Protein AF-X7E3X2-F1 (afdb_monomer_lite)

Foldseek 3Di:
DAKEKEWEDDPVQATPFIWIDGVPDPDTHGDPDLPVVLVRLVRYDYDSHDSVNVNVVSVVVVVVVVDPPD

Organism: NCBI:txid1449350

pLDDT: mean 77.0, std 11.64, range [42.03, 90.38]

Sequence (70 aa):
MGPELIAETDDTGRVLWVWIMEPGARRPRPVQDFAAARQVLTRANCHGASVAYLEQWFAERGEVEAAPHH

Secondary structure (DSSP, 8-state):
---EEEEEE-TTS-EEEEEEE-TT-SS-EE---HHHHHTTGGGEEEES--HHHHHHHHHHHHHHHHS---

Radius of gyration: 12.24 Å; chains: 1; bounding box: 30×23×37 Å

Structure (mmCIF, N/CA/C/O backbone):
data_AF-X7E3X2-F1
#
_entry.id   AF-X7E3X2-F1
#
loop_
_atom_site.group_PDB
_atom_site.id
_atom_site.type_symbol
_atom_site.label_atom_id
_atom_site.label_alt_id
_atom_site.label_comp_id
_atom_site.label_asym_id
_atom_site.label_entity_id
_atom_site.label_seq_id
_atom_site.pdbx_PDB_ins_code
_atom_site.Cartn_x
_atom_site.Cartn_y
_atom_site.Cartn_z
_atom_site.occupancy
_atom_site.B_iso_or_equiv
_atom_site.auth_seq_id
_atom_site.auth_comp_id
_atom_site.auth_asym_id
_atom_site.auth_atom_id
_atom_site.pdbx_PDB_model_num
ATOM 1 N N . MET A 1 1 ? 4.435 4.769 -18.199 1.00 68.19 1 MET A N 1
ATOM 2 C CA . MET A 1 1 ? 3.671 4.646 -16.939 1.00 68.19 1 MET A CA 1
ATOM 3 C C . MET A 1 1 ? 4.542 3.885 -15.955 1.00 68.19 1 MET A C 1
ATOM 5 O O . MET A 1 1 ? 5.215 2.967 -16.403 1.00 68.19 1 MET A O 1
ATOM 9 N N . GLY A 1 2 ? 4.646 4.327 -14.700 1.00 79.88 2 GLY A N 1
ATOM 10 C CA . GLY A 1 2 ? 5.410 3.602 -13.671 1.00 79.88 2 GLY A CA 1
ATOM 11 C C . GLY A 1 2 ? 4.520 2.640 -12.876 1.00 79.88 2 GLY A C 1
ATOM 12 O O . GLY A 1 2 ? 3.355 2.503 -13.244 1.00 79.88 2 GLY A O 1
ATOM 13 N N . PRO A 1 3 ? 5.048 1.996 -11.822 1.00 84.12 3 PRO A N 1
ATOM 14 C CA . PRO A 1 3 ? 4.273 1.063 -11.012 1.00 84.12 3 PRO A CA 1
ATOM 15 C C . PRO A 1 3 ? 3.093 1.763 -10.334 1.00 84.12 3 PRO A C 1
ATOM 17 O O . PRO A 1 3 ? 3.196 2.943 -9.979 1.00 84.12 3 PRO A O 1
ATOM 20 N N . GLU A 1 4 ? 2.005 1.024 -10.151 1.00 87.81 4 GLU A N 1
ATOM 21 C CA . GLU A 1 4 ? 0.772 1.474 -9.498 1.00 87.81 4 GLU A CA 1
ATOM 22 C C . GLU A 1 4 ? 0.415 0.500 -8.372 1.00 87.81 4 GLU A C 1
ATOM 24 O O . GLU A 1 4 ? 0.520 -0.718 -8.546 1.00 87.81 4 GLU A O 1
ATOM 29 N N . LEU A 1 5 ? 0.001 1.026 -7.219 1.00 87.88 5 LEU A N 1
ATOM 30 C CA . LEU A 1 5 ? -0.523 0.198 -6.133 1.00 87.88 5 LEU A CA 1
ATOM 31 C C . LEU A 1 5 ? -2.037 0.127 -6.216 1.00 87.88 5 LEU A C 1
ATOM 33 O O . LEU A 1 5 ? -2.694 1.131 -6.466 1.00 87.88 5 LEU A O 1
ATOM 37 N N . ILE A 1 6 ? -2.577 -1.051 -5.942 1.00 87.69 6 ILE A N 1
ATOM 38 C CA . ILE A 1 6 ? -4.010 -1.295 -5.846 1.00 87.69 6 ILE A CA 1
ATOM 39 C C . ILE A 1 6 ? -4.269 -1.822 -4.446 1.00 87.69 6 ILE A C 1
ATOM 41 O O . ILE A 1 6 ? -3.666 -2.819 -4.040 1.00 87.69 6 ILE A O 1
ATOM 45 N N . ALA A 1 7 ? -5.151 -1.151 -3.718 1.00 86.50 7 ALA A N 1
ATOM 46 C CA . ALA A 1 7 ? -5.510 -1.542 -2.367 1.00 86.50 7 ALA A CA 1
ATOM 47 C C . ALA A 1 7 ? -7.022 -1.613 -2.188 1.00 86.50 7 ALA A C 1
ATOM 49 O O . ALA A 1 7 ? -7.757 -0.743 -2.664 1.00 86.50 7 ALA A O 1
ATOM 50 N N . GLU A 1 8 ? -7.451 -2.626 -1.444 1.00 84.12 8 GLU A N 1
ATOM 51 C CA . GLU A 1 8 ? -8.833 -2.810 -1.014 1.00 84.12 8 GLU A CA 1
ATOM 52 C C . GLU A 1 8 ? -8.921 -2.689 0.503 1.00 84.12 8 GLU A C 1
ATOM 54 O O . GLU A 1 8 ? -8.056 -3.186 1.239 1.00 84.12 8 GLU A O 1
ATOM 59 N N . THR A 1 9 ? -9.986 -2.040 0.962 1.00 80.88 9 THR A N 1
ATOM 60 C CA . THR A 1 9 ? -10.335 -1.973 2.379 1.00 80.88 9 THR A CA 1
ATOM 61 C C . THR A 1 9 ? -11.639 -2.676 2.685 1.00 80.88 9 THR A C 1
ATOM 63 O O . THR A 1 9 ? -12.508 -2.787 1.825 1.00 80.88 9 THR A O 1
ATOM 66 N N . ASP A 1 10 ? -11.800 -3.078 3.941 1.00 80.19 10 ASP A N 1
ATOM 67 C CA . ASP A 1 10 ? -13.103 -3.468 4.470 1.00 80.19 10 ASP A CA 1
ATOM 68 C C . ASP A 1 10 ? -14.027 -2.258 4.704 1.00 80.19 10 ASP A C 1
ATOM 70 O O . ASP A 1 10 ? -13.636 -1.095 4.553 1.00 80.19 10 ASP A O 1
ATOM 74 N N . ASP A 1 11 ? -15.257 -2.545 5.134 1.00 79.00 11 ASP A N 1
ATOM 75 C CA . ASP A 1 11 ? -16.293 -1.551 5.447 1.00 79.00 11 ASP A CA 1
ATOM 76 C C . ASP A 1 11 ? -15.922 -0.625 6.624 1.00 79.00 11 ASP A C 1
ATOM 78 O O . ASP A 1 11 ? -16.596 0.375 6.872 1.00 79.00 11 ASP A O 1
ATOM 82 N N . THR A 1 12 ? -14.855 -0.945 7.367 1.00 77.44 12 THR A N 1
ATOM 83 C CA . THR A 1 12 ? -14.320 -0.126 8.465 1.00 77.44 12 THR A CA 1
ATOM 84 C C . THR A 1 12 ? -13.128 0.736 8.037 1.00 77.44 12 THR A C 1
ATOM 86 O O . THR A 1 12 ? -12.606 1.503 8.847 1.00 77.44 12 THR A O 1
ATOM 89 N N . GLY A 1 13 ? -12.707 0.638 6.770 1.00 72.56 13 GLY A N 1
ATOM 90 C CA . GLY A 1 13 ? -11.576 1.372 6.205 1.00 72.56 13 GLY A CA 1
ATOM 91 C C . GLY A 1 13 ? -10.214 0.721 6.460 1.00 72.56 13 GLY A C 1
ATOM 92 O O . GLY A 1 13 ? -9.185 1.350 6.212 1.00 72.56 13 GLY A O 1
ATOM 93 N N . ARG A 1 14 ? -10.169 -0.528 6.945 1.00 78.69 14 ARG A N 1
ATOM 94 C CA . ARG A 1 14 ? -8.908 -1.253 7.162 1.00 78.69 14 ARG A CA 1
ATOM 95 C C . ARG A 1 14 ? -8.440 -1.909 5.876 1.00 78.69 14 ARG A C 1
ATOM 97 O O . ARG A 1 14 ? -9.220 -2.567 5.198 1.00 78.69 14 ARG A O 1
ATOM 104 N N . VAL A 1 15 ? -7.150 -1.780 5.578 1.00 80.25 15 VAL A N 1
ATOM 105 C CA . VAL A 1 15 ? -6.521 -2.397 4.401 1.00 80.25 15 VAL A CA 1
ATOM 106 C C . VAL A 1 15 ? -6.516 -3.920 4.543 1.00 80.25 15 VAL A C 1
ATOM 108 O O . VAL A 1 15 ? -5.900 -4.464 5.464 1.00 80.25 15 VAL A O 1
ATOM 111 N N . LEU A 1 16 ? -7.176 -4.601 3.604 1.00 80.88 16 LEU A N 1
ATOM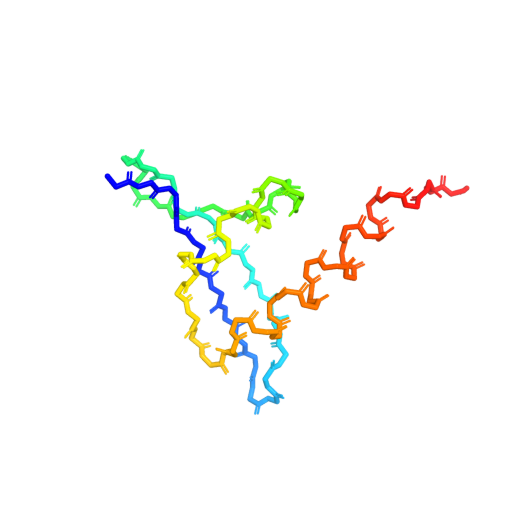 112 C CA . LEU A 1 16 ? -7.234 -6.061 3.530 1.00 80.88 16 LEU A CA 1
ATOM 113 C C . LEU A 1 16 ? -6.034 -6.622 2.767 1.00 80.88 16 LEU A C 1
ATOM 115 O O . LEU A 1 16 ? -5.387 -7.569 3.217 1.00 80.88 16 LEU A O 1
ATOM 119 N N . TRP A 1 17 ? -5.720 -6.024 1.618 1.00 81.69 17 TRP A N 1
ATOM 120 C CA . TRP A 1 17 ? -4.609 -6.432 0.767 1.00 81.69 17 TRP A CA 1
ATOM 121 C C . TRP A 1 17 ? -4.102 -5.266 -0.084 1.00 81.69 17 TRP A C 1
ATOM 123 O O . TRP A 1 17 ? -4.841 -4.336 -0.410 1.00 81.69 17 TRP A O 1
ATOM 133 N N . VAL A 1 18 ? -2.822 -5.344 -0.457 1.00 85.38 18 VAL A N 1
ATOM 134 C CA . VAL A 1 18 ? -2.173 -4.400 -1.373 1.00 85.38 18 VAL A CA 1
ATOM 135 C C . VAL A 1 18 ? -1.427 -5.178 -2.445 1.00 85.38 18 VAL A C 1
ATOM 137 O O . VAL A 1 18 ? -0.591 -6.037 -2.143 1.00 85.38 18 VAL A O 1
ATOM 140 N N . TRP A 1 19 ? -1.729 -4.883 -3.703 1.00 90.38 19 TRP A N 1
ATOM 141 C CA . TRP A 1 19 ? -1.066 -5.444 -4.873 1.00 90.38 19 TRP A CA 1
ATOM 142 C C . TRP A 1 19 ? -0.346 -4.349 -5.658 1.00 90.38 19 TRP A C 1
ATOM 144 O O . TRP A 1 19 ? -0.719 -3.180 -5.604 1.00 90.38 19 TRP A O 1
ATOM 154 N N . ILE A 1 20 ? 0.678 -4.736 -6.413 1.00 90.12 20 ILE A N 1
ATOM 155 C CA . ILE A 1 20 ? 1.422 -3.854 -7.310 1.00 90.12 20 ILE A CA 1
ATOM 156 C C . ILE A 1 20 ? 1.212 -4.278 -8.763 1.00 90.12 20 ILE A C 1
ATOM 158 O O . ILE A 1 20 ? 1.337 -5.456 -9.115 1.00 90.12 20 ILE A O 1
ATOM 162 N N . MET A 1 21 ? 0.888 -3.311 -9.615 1.00 89.88 21 MET A N 1
ATOM 163 C CA . MET A 1 21 ? 0.888 -3.450 -11.065 1.00 89.88 21 MET A CA 1
ATOM 164 C C . MET A 1 21 ? 2.175 -2.837 -11.612 1.00 89.88 21 MET A C 1
ATOM 166 O O . MET A 1 21 ? 2.383 -1.627 -11.537 1.00 89.88 21 MET A O 1
ATOM 170 N N . GLU A 1 22 ? 3.039 -3.676 -12.176 1.00 88.44 22 GLU A N 1
ATOM 171 C CA . GLU A 1 22 ? 4.258 -3.206 -12.834 1.00 88.44 22 GLU A CA 1
ATOM 172 C C . GLU A 1 22 ? 3.972 -2.704 -14.254 1.00 88.44 22 GLU A C 1
ATOM 174 O O . GLU A 1 22 ? 3.057 -3.202 -14.921 1.00 88.44 22 GLU A O 1
ATOM 179 N N . PRO A 1 23 ? 4.791 -1.781 -14.784 1.00 86.50 23 PRO A N 1
ATOM 180 C CA . PRO A 1 23 ? 4.705 -1.375 -16.179 1.00 86.50 23 PRO A CA 1
ATOM 181 C C . PRO A 1 23 ? 4.791 -2.579 -17.126 1.00 86.50 23 PRO A C 1
ATOM 183 O O . PRO A 1 23 ? 5.761 -3.333 -17.113 1.00 86.50 23 PRO A O 1
ATOM 186 N N . GLY A 1 24 ? 3.772 -2.759 -17.968 1.00 86.75 24 GLY A N 1
ATOM 187 C CA . GLY A 1 24 ? 3.711 -3.869 -18.924 1.00 86.75 24 GLY A CA 1
ATOM 188 C C . GLY A 1 24 ? 3.297 -5.217 -18.322 1.00 86.75 24 GLY A C 1
ATOM 189 O O . GLY A 1 24 ? 3.163 -6.190 -19.067 1.00 86.75 24 GLY A O 1
ATOM 190 N N . ALA A 1 25 ? 3.041 -5.294 -17.0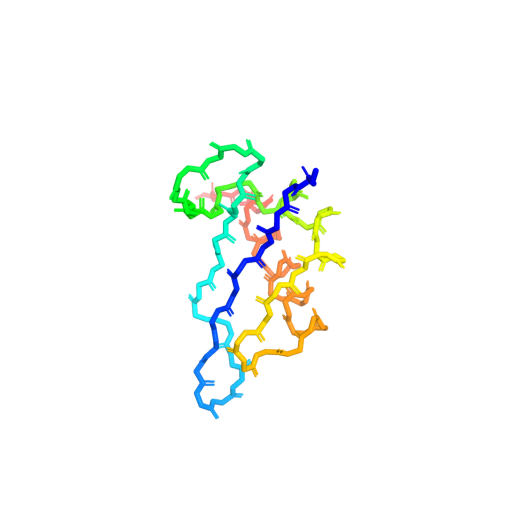12 1.00 87.75 25 ALA A N 1
ATOM 191 C CA . ALA A 1 25 ? 2.445 -6.480 -16.418 1.00 87.75 25 ALA A CA 1
ATOM 192 C C . ALA A 1 25 ? 0.987 -6.625 -16.858 1.00 87.75 25 ALA A C 1
ATOM 194 O O . ALA A 1 25 ? 0.226 -5.666 -16.964 1.00 87.75 25 ALA A O 1
ATOM 195 N N . ARG A 1 26 ? 0.587 -7.872 -17.108 1.00 88.25 26 ARG A N 1
ATOM 196 C CA . ARG A 1 26 ? -0.784 -8.199 -17.519 1.00 88.25 26 ARG A CA 1
ATOM 197 C C . ARG A 1 26 ? -1.729 -8.359 -16.328 1.00 88.25 26 ARG A C 1
ATOM 199 O O . ARG A 1 26 ? -2.942 -8.379 -16.516 1.00 88.25 26 ARG A O 1
ATOM 206 N N . ARG A 1 27 ? -1.178 -8.554 -15.127 1.00 87.75 27 ARG A N 1
ATOM 207 C CA . ARG A 1 27 ? -1.917 -8.755 -13.879 1.00 87.75 27 ARG A CA 1
ATOM 208 C C . ARG A 1 27 ? -1.148 -8.142 -12.708 1.00 87.75 27 ARG A C 1
ATOM 210 O O . ARG A 1 27 ? 0.081 -8.249 -12.696 1.00 87.75 27 ARG A O 1
ATOM 217 N N . PRO A 1 28 ? -1.859 -7.562 -11.733 1.00 89.56 28 PRO A N 1
ATOM 218 C CA . PRO A 1 28 ? -1.256 -7.142 -10.481 1.00 89.56 28 PRO A CA 1
ATOM 219 C C . PRO A 1 28 ? -0.797 -8.364 -9.676 1.00 89.56 28 PRO A C 1
ATOM 221 O O . PRO A 1 28 ? -1.323 -9.470 -9.832 1.00 89.56 28 PRO A O 1
ATOM 224 N N . ARG A 1 29 ? 0.207 -8.158 -8.827 1.00 89.38 29 ARG A N 1
ATOM 225 C CA . ARG A 1 29 ? 0.811 -9.195 -7.983 1.00 89.38 29 ARG A CA 1
ATOM 226 C C . ARG A 1 29 ? 0.855 -8.741 -6.522 1.00 89.38 29 ARG A C 1
ATOM 228 O O . ARG A 1 29 ? 0.974 -7.538 -6.289 1.00 89.38 29 ARG A O 1
ATOM 235 N N . PRO A 1 30 ? 0.783 -9.660 -5.544 1.00 86.88 30 PRO A N 1
ATOM 236 C CA . PRO A 1 30 ? 0.916 -9.303 -4.136 1.00 86.88 30 PRO A CA 1
ATOM 237 C C . PRO A 1 30 ? 2.226 -8.562 -3.872 1.00 86.88 30 PRO A C 1
ATOM 239 O O . PRO A 1 30 ? 3.271 -8.947 -4.405 1.00 86.88 30 PRO A O 1
ATOM 242 N N . VAL A 1 31 ? 2.170 -7.509 -3.056 1.00 85.00 31 VAL A N 1
ATOM 243 C CA . VAL A 1 31 ? 3.380 -6.830 -2.585 1.00 85.00 31 VAL A CA 1
ATOM 244 C C . VAL A 1 31 ? 4.168 -7.792 -1.696 1.00 85.00 31 VAL A C 1
ATOM 246 O O . VAL A 1 31 ? 3.614 -8.378 -0.770 1.00 85.00 31 VAL A O 1
ATOM 249 N N . GLN A 1 32 ? 5.449 -7.966 -2.015 1.00 80.62 32 GLN A N 1
ATOM 250 C CA . GLN A 1 32 ? 6.392 -8.755 -1.215 1.00 80.62 32 GLN A CA 1
ATOM 251 C C . GLN A 1 32 ? 7.413 -7.862 -0.513 1.00 80.62 32 GLN A C 1
ATOM 253 O O . GLN A 1 32 ? 7.765 -8.139 0.619 1.00 80.62 32 GLN A O 1
ATOM 258 N N . ASP A 1 33 ? 7.850 -6.788 -1.175 1.00 81.38 33 ASP A N 1
ATOM 259 C CA . ASP A 1 33 ? 8.750 -5.786 -0.606 1.00 81.38 33 ASP A CA 1
ATOM 260 C C . ASP A 1 33 ? 7.941 -4.534 -0.251 1.00 81.38 33 ASP A C 1
ATOM 262 O O . ASP A 1 33 ? 7.576 -3.725 -1.116 1.00 81.38 33 ASP A O 1
ATOM 266 N N . PHE A 1 34 ? 7.623 -4.404 1.035 1.00 78.69 34 PHE A N 1
ATOM 267 C CA . PHE A 1 34 ? 6.818 -3.300 1.548 1.00 78.69 34 PHE A CA 1
ATOM 268 C C . PHE A 1 34 ? 7.570 -1.964 1.508 1.00 78.69 34 PHE A C 1
ATOM 270 O O . PHE A 1 34 ? 6.947 -0.920 1.300 1.00 78.69 34 PHE A O 1
ATOM 277 N N . ALA A 1 35 ? 8.901 -1.975 1.633 1.00 77.12 35 ALA A N 1
ATOM 278 C CA . ALA A 1 35 ? 9.723 -0.769 1.595 1.00 77.12 35 ALA A CA 1
ATOM 279 C C . ALA A 1 35 ? 9.802 -0.180 0.178 1.00 77.12 35 ALA A C 1
ATOM 281 O O . ALA A 1 35 ? 9.634 1.031 -0.000 1.00 77.12 35 ALA A O 1
ATOM 282 N N . ALA A 1 36 ? 9.993 -1.026 -0.837 1.00 76.94 36 ALA A N 1
ATOM 283 C CA . ALA A 1 36 ? 9.966 -0.614 -2.237 1.00 76.94 36 ALA A CA 1
ATOM 284 C C . ALA A 1 36 ? 8.562 -0.158 -2.662 1.00 76.94 36 ALA A C 1
ATOM 286 O O . ALA A 1 36 ? 8.415 0.883 -3.306 1.00 76.94 36 ALA A O 1
ATOM 287 N N . ALA A 1 37 ? 7.516 -0.882 -2.250 1.00 80.31 37 ALA A N 1
ATOM 288 C CA . ALA A 1 37 ? 6.133 -0.510 -2.542 1.00 80.31 37 ALA A CA 1
ATOM 289 C C . ALA A 1 37 ? 5.745 0.842 -1.919 1.00 80.31 37 ALA A C 1
ATOM 291 O O . ALA A 1 37 ? 5.064 1.642 -2.560 1.00 80.31 37 ALA A O 1
ATOM 292 N N . ARG A 1 38 ? 6.249 1.172 -0.723 1.00 80.69 38 ARG A N 1
ATOM 293 C CA . ARG A 1 38 ? 6.009 2.480 -0.095 1.00 80.69 38 ARG A CA 1
ATOM 294 C C . ARG A 1 38 ? 6.450 3.656 -0.979 1.00 80.69 38 ARG A C 1
ATOM 296 O O . ARG A 1 38 ? 5.810 4.704 -0.962 1.00 80.69 38 ARG A O 1
ATOM 303 N N . GLN A 1 39 ? 7.490 3.496 -1.802 1.00 81.81 39 GLN A N 1
ATOM 304 C CA . GLN A 1 39 ? 7.981 4.566 -2.685 1.00 81.81 39 GLN A CA 1
ATOM 305 C C . GLN A 1 39 ? 7.000 4.931 -3.810 1.00 81.81 39 GLN A C 1
ATOM 307 O O . GLN A 1 39 ? 7.086 6.022 -4.376 1.00 81.81 39 GLN A O 1
ATOM 312 N N . VAL A 1 40 ? 6.054 4.045 -4.132 1.00 80.38 40 VAL A N 1
ATOM 313 C CA . VAL A 1 40 ? 5.065 4.240 -5.204 1.00 80.38 40 VAL A CA 1
ATOM 314 C C . VAL A 1 40 ? 3.654 4.548 -4.683 1.00 80.38 40 VAL A C 1
ATOM 316 O O . VAL A 1 40 ? 2.720 4.644 -5.476 1.00 80.38 40 VAL A O 1
ATOM 319 N N . LEU A 1 41 ? 3.494 4.807 -3.377 1.00 78.44 41 LEU A N 1
ATOM 320 C CA 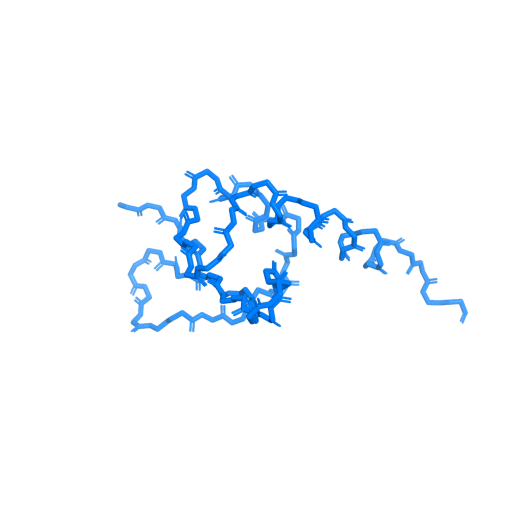. LEU A 1 41 ? 2.220 5.192 -2.738 1.00 78.44 41 LEU A CA 1
ATOM 321 C C . LEU A 1 41 ? 1.552 6.428 -3.339 1.00 78.44 41 LEU A C 1
ATOM 323 O O . LEU A 1 41 ? 0.329 6.509 -3.388 1.00 78.44 41 LEU A O 1
ATOM 327 N N . THR A 1 42 ? 2.336 7.371 -3.858 1.00 76.88 42 THR A N 1
ATOM 328 C CA . THR A 1 42 ? 1.812 8.569 -4.541 1.00 76.88 42 THR A CA 1
ATOM 329 C C . THR A 1 42 ? 1.021 8.242 -5.810 1.00 76.88 42 THR A C 1
ATOM 331 O O . THR A 1 42 ? 0.332 9.104 -6.351 1.00 76.88 42 THR A O 1
ATOM 334 N N . ARG A 1 43 ? 1.112 6.996 -6.286 1.00 78.31 43 ARG A N 1
ATOM 335 C CA . ARG A 1 43 ? 0.363 6.438 -7.414 1.00 78.31 43 ARG A CA 1
ATOM 336 C C . ARG A 1 43 ? -0.564 5.309 -6.967 1.00 78.31 43 ARG A C 1
ATOM 338 O O . ARG A 1 43 ? -0.865 4.427 -7.758 1.00 78.31 43 ARG A O 1
ATOM 345 N N . ALA A 1 44 ? -0.966 5.279 -5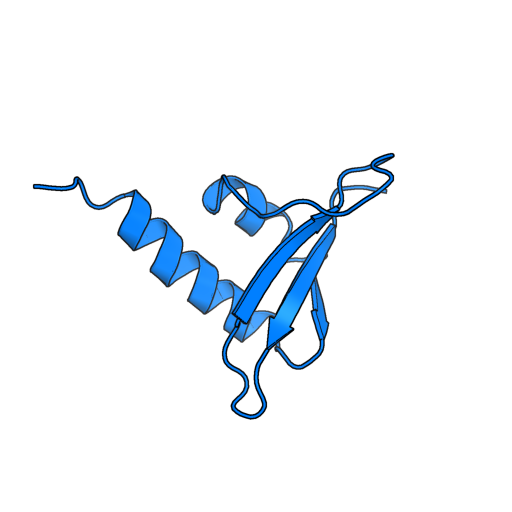.700 1.00 77.88 44 ALA A N 1
ATOM 346 C CA . ALA A 1 44 ? -1.901 4.278 -5.219 1.00 77.88 44 ALA A CA 1
ATOM 347 C C . ALA A 1 44 ? -3.325 4.597 -5.680 1.00 77.88 44 ALA A C 1
ATOM 349 O O . ALA A 1 44 ? -3.827 5.708 -5.499 1.00 77.88 44 ALA A O 1
ATOM 350 N N . ASN A 1 45 ? -3.988 3.587 -6.224 1.00 79.69 45 ASN A N 1
ATOM 351 C CA . ASN A 1 45 ? -5.409 3.591 -6.496 1.00 79.69 45 ASN A CA 1
ATOM 352 C C . ASN A 1 45 ? -6.117 2.843 -5.368 1.00 79.69 45 ASN A C 1
ATOM 354 O O . ASN A 1 45 ? -5.904 1.646 -5.145 1.00 79.69 45 ASN A O 1
ATOM 358 N N . CYS A 1 46 ? -6.893 3.593 -4.594 1.00 74.38 46 CYS A N 1
ATOM 359 C CA . CYS A 1 46 ? -7.463 3.117 -3.345 1.00 74.38 46 CYS A CA 1
ATOM 360 C C . CYS A 1 46 ? -8.960 2.891 -3.530 1.00 74.38 46 CYS A C 1
ATOM 362 O O . CYS A 1 46 ? -9.710 3.833 -3.792 1.00 74.38 46 CYS A O 1
ATOM 364 N N . HIS A 1 47 ? -9.403 1.651 -3.350 1.00 73.75 47 HIS A N 1
ATOM 365 C CA . HIS A 1 47 ? -10.817 1.299 -3.360 1.00 73.75 47 HIS A CA 1
ATOM 366 C C . HIS A 1 47 ? -11.303 1.197 -1.910 1.00 73.75 47 HIS A C 1
ATOM 368 O O . HIS A 1 47 ? -11.197 0.148 -1.283 1.00 73.75 47 HIS A O 1
ATOM 374 N N . GLY A 1 48 ? -11.775 2.324 -1.366 1.00 68.12 48 GLY A N 1
ATOM 375 C CA . GLY A 1 48 ? -12.309 2.431 0.001 1.00 68.12 48 GLY A CA 1
ATOM 376 C C . GLY A 1 48 ? -11.326 2.964 1.059 1.00 68.12 48 GLY A C 1
ATOM 377 O O . GLY A 1 48 ? -11.772 3.525 2.057 1.00 68.12 48 GLY A O 1
ATOM 378 N N . ALA A 1 49 ? -10.009 2.899 0.818 1.00 65.94 49 ALA A N 1
ATOM 379 C CA . ALA A 1 49 ? -8.980 3.517 1.673 1.00 65.94 49 ALA A CA 1
ATOM 380 C C . ALA A 1 49 ? -8.660 4.960 1.271 1.00 65.94 49 ALA A C 1
ATOM 382 O O . ALA A 1 49 ? -8.712 5.320 0.096 1.00 65.94 49 ALA A O 1
ATOM 383 N N . SER A 1 50 ? -8.176 5.752 2.230 1.00 75.19 50 SER A N 1
ATOM 384 C CA . SER A 1 50 ? -7.355 6.924 1.919 1.00 75.19 50 SER A CA 1
ATOM 385 C C . SER A 1 50 ? -5.877 6.530 1.807 1.00 75.19 50 SER A C 1
ATOM 387 O O . SER A 1 50 ? -5.418 5.581 2.445 1.00 75.19 50 SER A O 1
ATOM 389 N N . VAL A 1 51 ? -5.102 7.299 1.038 1.00 74.25 51 VAL A N 1
ATOM 390 C CA . VAL A 1 51 ? -3.641 7.113 0.924 1.00 74.25 51 VAL A CA 1
ATOM 391 C C . VAL A 1 51 ? -2.952 7.182 2.296 1.00 74.25 51 VAL A C 1
ATOM 393 O O . VAL A 1 51 ? -2.029 6.416 2.552 1.00 74.25 51 VAL A O 1
ATOM 396 N N . ALA A 1 52 ? -3.447 8.020 3.214 1.00 77.31 52 ALA A N 1
ATOM 397 C CA . ALA A 1 52 ? -2.913 8.131 4.574 1.00 77.31 52 ALA A CA 1
ATOM 398 C C . ALA A 1 52 ? -3.048 6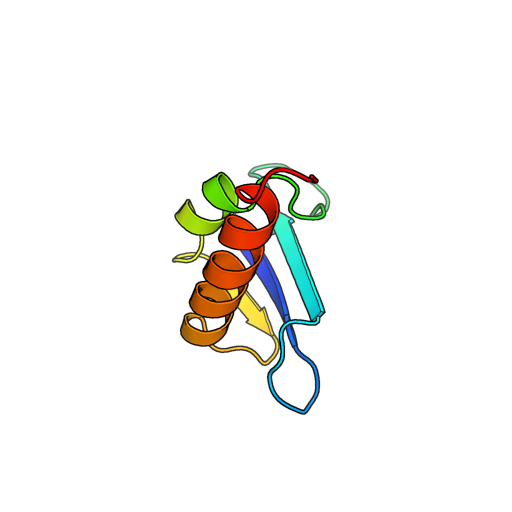.821 5.377 1.00 77.31 52 ALA A C 1
ATOM 400 O O . ALA A 1 52 ? -2.148 6.453 6.128 1.00 77.31 52 ALA A O 1
ATOM 401 N N . TYR A 1 53 ? -4.146 6.083 5.187 1.00 77.31 53 TYR A N 1
ATOM 402 C CA . TYR A 1 53 ? -4.335 4.774 5.820 1.00 77.31 53 TYR A CA 1
ATOM 403 C C . TYR A 1 53 ? -3.379 3.719 5.258 1.00 77.31 53 TYR A C 1
ATOM 405 O O . TYR A 1 53 ? -2.867 2.882 6.000 1.00 77.31 53 TYR A O 1
ATOM 413 N N . LEU A 1 54 ? -3.093 3.773 3.955 1.00 78.62 54 LEU A N 1
ATOM 414 C CA . LEU A 1 54 ? -2.094 2.899 3.344 1.00 78.62 54 LEU A CA 1
ATOM 415 C C . LEU A 1 54 ? -0.686 3.207 3.844 1.00 78.62 54 LEU A C 1
ATOM 417 O O . LEU A 1 54 ? 0.065 2.280 4.131 1.00 78.62 54 LEU A O 1
ATOM 421 N N . GLU A 1 55 ? -0.329 4.482 3.992 1.00 80.69 55 GLU A N 1
ATOM 422 C CA . GLU A 1 55 ? 0.958 4.884 4.567 1.00 80.69 55 GLU A CA 1
ATOM 423 C C . GLU A 1 55 ? 1.167 4.306 5.968 1.00 80.69 55 GLU A C 1
ATOM 425 O O . GLU A 1 55 ? 2.236 3.758 6.248 1.00 80.69 55 GLU A O 1
ATOM 430 N N . GLN A 1 56 ? 0.141 4.379 6.820 1.00 80.06 56 GLN A N 1
ATOM 431 C CA . GLN A 1 56 ? 0.177 3.790 8.155 1.00 80.06 56 GLN A CA 1
ATOM 432 C C . GLN A 1 56 ? 0.319 2.263 8.093 1.00 80.06 56 GLN A C 1
ATOM 434 O O . GLN A 1 56 ? 1.178 1.697 8.765 1.00 80.06 56 GLN A O 1
ATOM 439 N N . TRP A 1 57 ? -0.448 1.598 7.228 1.00 79.75 57 TRP A N 1
ATOM 440 C CA . TRP A 1 57 ? -0.377 0.146 7.050 1.00 79.75 57 TRP A CA 1
ATOM 441 C C . TRP A 1 57 ? 1.009 -0.333 6.586 1.00 79.75 57 TRP A C 1
ATOM 443 O O . TRP A 1 57 ? 1.530 -1.330 7.088 1.00 79.75 57 TRP A O 1
ATOM 453 N N . PHE A 1 58 ? 1.643 0.393 5.658 1.00 79.50 58 PHE A N 1
ATOM 454 C CA . PHE A 1 58 ? 3.013 0.111 5.222 1.00 79.50 58 PHE A CA 1
ATOM 455 C C . PHE A 1 58 ? 4.041 0.339 6.336 1.00 79.50 58 PHE A C 1
ATOM 457 O O . PHE A 1 58 ? 5.017 -0.406 6.405 1.00 79.50 58 PHE A O 1
ATOM 464 N N . ALA A 1 59 ? 3.844 1.342 7.198 1.00 78.94 59 ALA A N 1
ATOM 465 C CA . ALA A 1 59 ? 4.715 1.573 8.349 1.00 78.94 59 ALA A CA 1
ATOM 466 C C . ALA A 1 59 ? 4.634 0.409 9.351 1.00 78.94 59 ALA A C 1
ATOM 468 O O . ALA A 1 59 ? 5.662 -0.163 9.699 1.00 78.94 59 ALA A O 1
ATOM 469 N N . GLU A 1 60 ? 3.421 -0.016 9.713 1.00 77.56 60 GLU A N 1
ATOM 470 C CA . GLU A 1 60 ? 3.195 -1.137 10.636 1.00 77.56 60 GLU A CA 1
ATOM 471 C C . GLU A 1 60 ? 3.790 -2.454 10.105 1.00 77.56 60 GLU A C 1
ATOM 473 O O . GLU A 1 60 ? 4.423 -3.204 10.843 1.00 77.56 60 GLU A O 1
ATOM 478 N N . ARG A 1 61 ? 3.629 -2.742 8.806 1.00 73.25 61 ARG A N 1
ATOM 479 C CA . ARG A 1 61 ? 4.151 -3.971 8.178 1.00 73.25 61 ARG A CA 1
ATOM 480 C C . ARG A 1 61 ? 5.663 -3.939 7.958 1.00 73.25 61 ARG A C 1
ATOM 482 O O . ARG A 1 61 ? 6.312 -4.963 8.147 1.00 73.25 61 ARG A O 1
ATOM 489 N N . GLY A 1 62 ? 6.219 -2.785 7.588 1.00 62.38 62 GLY A N 1
ATOM 490 C CA . GLY A 1 62 ? 7.664 -2.614 7.422 1.00 62.38 62 GLY A CA 1
ATOM 491 C C . GLY A 1 62 ? 8.430 -2.745 8.741 1.00 62.38 62 GLY A C 1
ATOM 492 O O . GLY A 1 62 ? 9.547 -3.253 8.753 1.00 62.38 62 GLY A O 1
ATOM 493 N N . GLU A 1 63 ? 7.818 -2.356 9.862 1.00 57.19 63 GLU A N 1
ATOM 494 C CA . GLU A 1 63 ? 8.375 -2.579 11.201 1.00 57.19 63 GLU A CA 1
ATOM 495 C C . GLU A 1 63 ? 8.314 -4.055 11.624 1.00 57.19 63 GLU A C 1
ATOM 497 O O . GLU A 1 63 ? 9.260 -4.556 12.230 1.00 57.19 63 GLU A O 1
ATOM 502 N N . VAL A 1 64 ? 7.251 -4.779 11.252 1.00 56.25 64 VAL A N 1
ATOM 503 C CA . VAL A 1 64 ? 7.133 -6.229 11.501 1.00 56.25 64 VAL A CA 1
ATOM 504 C C . VAL A 1 64 ? 8.168 -7.034 10.708 1.00 56.25 64 VAL A C 1
ATOM 506 O O . VAL A 1 64 ? 8.689 -8.013 11.228 1.00 56.25 64 VAL A O 1
ATOM 509 N N . GLU A 1 65 ? 8.502 -6.626 9.482 1.00 52.44 65 GLU A N 1
ATOM 510 C CA . GLU A 1 65 ? 9.534 -7.285 8.663 1.00 52.44 65 GLU A CA 1
ATOM 511 C C . GLU A 1 65 ? 10.966 -6.957 9.139 1.00 52.44 65 GLU A C 1
ATOM 513 O O . GLU A 1 65 ? 11.879 -7.768 8.991 1.00 52.44 65 GLU A O 1
ATOM 518 N N . ALA A 1 66 ? 11.163 -5.787 9.761 1.00 50.91 66 ALA A N 1
ATOM 519 C CA . ALA A 1 66 ? 12.435 -5.371 10.354 1.00 50.91 66 ALA A CA 1
ATOM 520 C C . ALA A 1 66 ? 12.686 -5.953 11.760 1.00 50.91 66 ALA A C 1
ATOM 522 O O . ALA A 1 66 ? 13.822 -5.923 12.243 1.00 50.91 66 ALA A O 1
ATOM 523 N N . ALA A 1 67 ? 11.655 -6.475 12.428 1.00 42.41 67 ALA A N 1
ATOM 524 C CA . ALA A 1 67 ? 11.799 -7.165 13.701 1.00 42.41 67 ALA A CA 1
ATOM 525 C C . ALA A 1 67 ? 12.347 -8.584 13.452 1.00 42.41 67 ALA A C 1
ATOM 527 O O . ALA A 1 67 ? 11.678 -9.392 12.806 1.00 42.41 67 ALA A O 1
ATOM 528 N N . PRO A 1 68 ? 13.551 -8.932 13.947 1.00 44.06 68 PRO A N 1
ATOM 529 C CA . PRO A 1 68 ? 14.051 -10.289 13.807 1.00 44.06 68 PRO A CA 1
ATOM 530 C C . PRO A 1 68 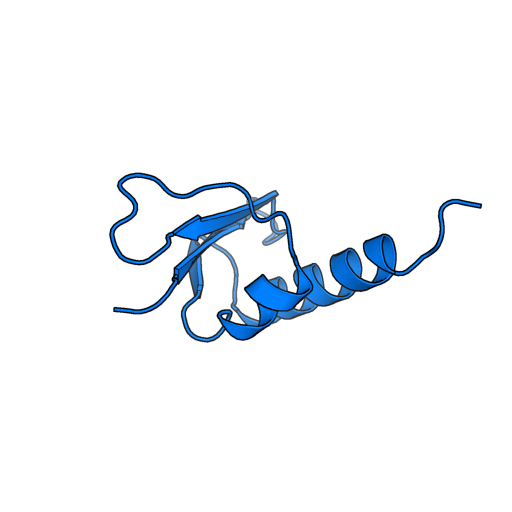? 13.101 -11.234 14.546 1.00 44.06 68 PRO A C 1
ATOM 532 O O . PRO A 1 68 ? 12.794 -11.029 15.722 1.00 44.06 68 PRO A O 1
ATOM 535 N N . HIS A 1 69 ? 12.635 -12.272 13.853 1.00 48.75 69 HIS A N 1
ATOM 536 C CA . HIS A 1 69 ? 12.010 -13.417 14.501 1.00 48.75 69 HIS A CA 1
ATOM 537 C C . HIS A 1 69 ? 13.023 -13.991 15.504 1.00 48.75 69 HIS A C 1
ATOM 539 O O . HIS A 1 69 ? 14.094 -14.452 15.106 1.00 48.75 69 HIS A O 1
ATOM 545 N N . HIS A 1 70 ? 12.711 -13.845 16.791 1.00 42.03 70 HIS A N 1
ATOM 546 C CA . HIS A 1 70 ? 13.569 -14.205 17.917 1.00 42.03 70 HIS A CA 1
ATOM 547 C C . HIS A 1 70 ? 13.570 -15.714 18.193 1.00 42.03 70 HIS A C 1
ATOM 549 O O . HIS A 1 70 ? 12.547 -16.372 17.890 1.00 42.03 70 HIS A O 1
#